Protein AF-A0A2N5AEJ1-F1 (afdb_monomer_lite)

Organism: Klebsiella variicola (NCBI:txid244366)

Radius of gyration: 16.42 Å; chains: 1; bounding box: 32×28×48 Å

Sequence (80 aa):
VTERDEQGEYPVVRFEGKENDLWLAESSLIEYLQGIFAGSEESHDEWQHQQTLNEARDGALLELEYIHEDLYARLEGCPD

Secondary structure (DSSP, 8-state):
-----TTS----EEE-SSTT-EEE--SSHHHHHHHHHT-TT---HHHHHHHHHHHHHHHHHHTT-S--HHHHHHHHTS--

Structure (mmCIF, N/CA/C/O backbone):
data_AF-A0A2N5AEJ1-F1
#
_entry.id   AF-A0A2N5AEJ1-F1
#
loop_
_atom_site.group_PDB
_atom_site.id
_atom_site.type_symbol
_atom_site.label_atom_id
_atom_site.label_alt_id
_atom_site.label_comp_id
_atom_site.label_asym_id
_atom_site.label_entity_id
_atom_site.label_seq_id
_atom_site.pdbx_PDB_ins_code
_atom_site.Cartn_x
_atom_site.Cartn_y
_atom_site.Cartn_z
_atom_site.occupancy
_atom_site.B_iso_or_equiv
_atom_site.auth_seq_id
_atom_site.auth_comp_id
_atom_site.auth_asym_id
_atom_site.auth_atom_id
_atom_site.pdbx_PDB_model_num
ATOM 1 N N . VAL A 1 1 ? -5.051 -1.804 -5.953 1.00 88.06 1 VAL A N 1
ATOM 2 C CA . VAL A 1 1 ? -6.053 -1.896 -4.862 1.00 88.06 1 VAL A CA 1
ATOM 3 C C . VAL A 1 1 ? -6.134 -3.350 -4.455 1.00 88.06 1 VAL A C 1
ATOM 5 O O . VAL A 1 1 ? -6.405 -4.170 -5.324 1.00 88.06 1 VAL A O 1
ATOM 8 N N . THR A 1 2 ? -5.816 -3.650 -3.199 1.00 93.56 2 THR A N 1
ATOM 9 C CA . THR A 1 2 ? -5.765 -5.011 -2.650 1.00 93.56 2 THR A CA 1
ATOM 10 C C . THR A 1 2 ? -7.050 -5.300 -1.871 1.00 93.56 2 THR A C 1
ATOM 12 O O . THR A 1 2 ? -8.124 -5.312 -2.470 1.00 93.56 2 THR A O 1
ATOM 15 N N . GLU A 1 3 ? -6.978 -5.474 -0.554 1.00 96.31 3 GLU A N 1
ATOM 16 C CA . GLU A 1 3 ? -8.105 -5.841 0.305 1.00 96.31 3 GLU A CA 1
ATOM 17 C C . GLU A 1 3 ? -8.376 -4.773 1.368 1.00 96.31 3 GLU A C 1
ATOM 19 O O . GLU A 1 3 ? -7.471 -4.041 1.781 1.00 96.31 3 GLU A O 1
ATOM 24 N N . ARG A 1 4 ? -9.636 -4.703 1.813 1.00 97.31 4 ARG A N 1
ATOM 25 C CA . ARG A 1 4 ? -10.050 -3.788 2.885 1.00 97.31 4 ARG A CA 1
ATOM 26 C C . ARG A 1 4 ? -9.683 -4.334 4.263 1.00 97.31 4 ARG A C 1
ATOM 28 O O . ARG A 1 4 ? -9.682 -5.551 4.451 1.00 97.31 4 ARG A O 1
ATOM 35 N N . ASP A 1 5 ? -9.414 -3.445 5.209 1.00 95.69 5 ASP A N 1
ATOM 36 C CA . ASP A 1 5 ? -9.290 -3.773 6.633 1.00 95.69 5 ASP A CA 1
ATOM 37 C C . ASP A 1 5 ? -10.659 -3.878 7.342 1.00 95.69 5 ASP A C 1
ATOM 39 O O . ASP A 1 5 ? -11.723 -3.828 6.713 1.00 95.69 5 ASP A O 1
ATOM 43 N N . GLU A 1 6 ? -10.641 -4.059 8.667 1.00 94.75 6 GLU A N 1
ATOM 44 C CA . GLU A 1 6 ? -11.852 -4.163 9.494 1.00 94.75 6 GLU A CA 1
ATOM 45 C C . GLU A 1 6 ? -12.666 -2.858 9.539 1.00 94.75 6 GLU A C 1
ATOM 47 O O . GLU A 1 6 ? -13.877 -2.894 9.776 1.00 94.75 6 GLU A O 1
ATOM 52 N N . GLN A 1 7 ? -12.028 -1.714 9.282 1.00 93.56 7 GLN A N 1
ATOM 53 C CA . GLN A 1 7 ? -12.662 -0.399 9.193 1.00 93.56 7 GLN A CA 1
ATOM 54 C C . GLN A 1 7 ? -13.196 -0.111 7.779 1.00 93.56 7 GLN A C 1
ATOM 56 O O . GLN A 1 7 ? -13.971 0.828 7.589 1.00 93.56 7 GLN A O 1
ATOM 61 N N . GLY A 1 8 ? -12.869 -0.961 6.803 1.00 96.75 8 GLY A N 1
ATOM 62 C CA . GLY A 1 8 ? -13.312 -0.854 5.418 1.00 96.75 8 GLY A CA 1
ATOM 63 C C . GLY A 1 8 ? -12.384 -0.026 4.528 1.00 96.75 8 GLY A C 1
ATOM 64 O O . GLY A 1 8 ? -12.797 0.325 3.419 1.00 96.75 8 GLY A O 1
ATOM 65 N N . GLU A 1 9 ? -11.163 0.259 4.975 1.00 97.88 9 GLU A N 1
ATOM 66 C CA . GLU A 1 9 ? -10.178 1.086 4.280 1.00 97.88 9 GLU A CA 1
ATOM 67 C C . GLU A 1 9 ? -9.153 0.246 3.508 1.00 97.88 9 GLU A C 1
ATOM 69 O O . GLU A 1 9 ? -8.940 -0.934 3.787 1.00 97.88 9 GLU A O 1
ATOM 74 N N . TYR A 1 10 ? -8.523 0.862 2.507 1.00 98.06 10 TYR A N 1
ATOM 75 C CA . TYR A 1 10 ? -7.415 0.275 1.748 1.00 98.06 10 TYR A CA 1
ATOM 76 C C . TYR A 1 10 ? -6.085 0.939 2.131 1.00 98.06 10 TYR A C 1
ATOM 78 O O . TYR A 1 10 ? -6.090 2.135 2.435 1.00 98.06 10 TYR A O 1
ATOM 86 N N . PRO A 1 11 ? -4.950 0.219 2.028 1.00 97.38 11 PRO A N 1
ATOM 87 C CA . PRO A 1 11 ? -3.633 0.794 2.283 1.00 97.38 11 PRO A CA 1
ATOM 88 C C . PRO A 1 11 ? -3.277 1.909 1.300 1.00 97.38 11 PRO A C 1
ATOM 90 O O . PRO A 1 11 ? -3.681 1.890 0.131 1.00 97.38 11 PRO A O 1
ATOM 93 N N . VAL A 1 12 ? -2.451 2.845 1.764 1.00 97.12 12 VAL A N 1
ATOM 94 C CA . VAL A 1 12 ? -1.866 3.901 0.937 1.00 97.12 12 VAL A CA 1
ATOM 95 C C . VAL A 1 12 ? -0.476 3.475 0.475 1.00 97.12 12 VAL A C 1
ATOM 97 O O . VAL A 1 12 ? 0.318 2.925 1.233 1.00 97.12 12 VAL A O 1
ATOM 100 N N . VAL A 1 13 ? -0.177 3.752 -0.792 1.00 95.31 13 VAL A N 1
ATOM 101 C CA . VAL A 1 13 ? 1.139 3.534 -1.400 1.00 95.31 13 VAL A CA 1
ATOM 102 C C . VAL A 1 13 ? 1.70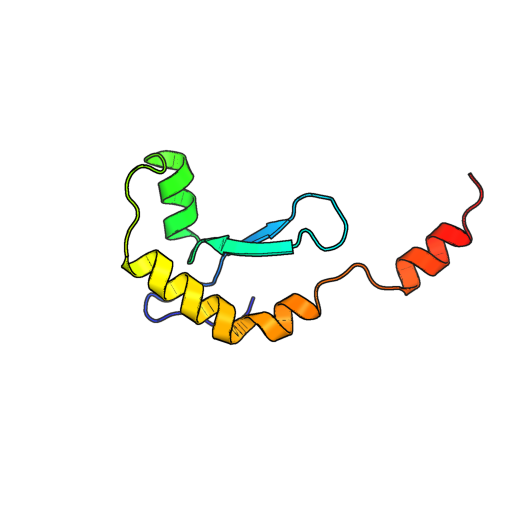1 4.881 -1.841 1.00 95.31 13 VAL A C 1
ATOM 104 O O . VAL A 1 13 ? 0.963 5.725 -2.360 1.00 95.31 13 VAL A O 1
ATOM 107 N N . ARG A 1 14 ? 3.006 5.084 -1.654 1.00 94.69 14 ARG A N 1
ATOM 108 C CA . ARG A 1 14 ? 3.740 6.280 -2.089 1.00 94.69 14 ARG A CA 1
ATOM 109 C C . ARG A 1 14 ? 4.764 5.934 -3.159 1.00 94.69 14 ARG A C 1
ATOM 111 O O . ARG A 1 14 ? 5.275 4.821 -3.181 1.00 94.69 14 ARG A O 1
ATOM 118 N N . PHE A 1 15 ? 5.037 6.910 -4.027 1.00 92.31 15 PHE A N 1
ATOM 119 C CA . PHE A 1 15 ? 6.054 6.844 -5.073 1.00 92.31 15 PHE A CA 1
ATOM 120 C C . PHE A 1 15 ? 6.906 8.119 -5.077 1.00 92.31 15 PHE A C 1
ATOM 122 O O . PHE A 1 15 ? 6.347 9.212 -5.200 1.00 92.31 15 PHE A O 1
ATOM 129 N N . GLU A 1 16 ? 8.235 7.995 -5.014 1.00 88.00 16 GLU A N 1
ATOM 130 C CA . GLU A 1 16 ? 9.172 9.135 -5.060 1.00 88.00 16 GLU A CA 1
ATOM 131 C C . GLU A 1 16 ? 10.171 9.084 -6.230 1.00 88.00 16 GLU A C 1
ATOM 133 O O . GLU A 1 16 ? 11.355 9.374 -6.094 1.00 88.00 16 GLU A O 1
ATOM 138 N N . GLY A 1 17 ? 9.690 8.808 -7.443 1.00 75.94 17 GLY A N 1
ATOM 139 C CA . GLY A 1 17 ? 10.356 9.220 -8.688 1.00 75.94 17 GLY A CA 1
ATOM 140 C C . GLY A 1 17 ? 11.669 8.517 -9.059 1.00 75.94 17 GLY A C 1
ATOM 141 O O . GLY A 1 17 ? 12.101 8.657 -10.203 1.00 75.94 17 GLY A O 1
ATOM 142 N N . LYS A 1 18 ? 12.301 7.763 -8.156 1.00 71.38 18 LYS A N 1
ATOM 143 C CA . LYS A 1 18 ? 13.404 6.853 -8.482 1.00 71.38 18 LYS A CA 1
ATOM 144 C C . LYS A 1 18 ? 12.879 5.440 -8.701 1.00 71.38 18 LYS A C 1
ATOM 146 O O . LYS A 1 18 ? 11.786 5.069 -8.278 1.00 71.38 18 LYS A O 1
ATOM 151 N N . GLU A 1 19 ? 13.678 4.652 -9.401 1.00 64.81 19 GLU A N 1
ATOM 152 C CA . GLU A 1 19 ? 13.405 3.238 -9.608 1.00 64.81 19 GLU A CA 1
ATOM 153 C C . GLU A 1 19 ? 13.349 2.511 -8.255 1.00 64.81 19 GLU A C 1
ATOM 155 O O . GLU A 1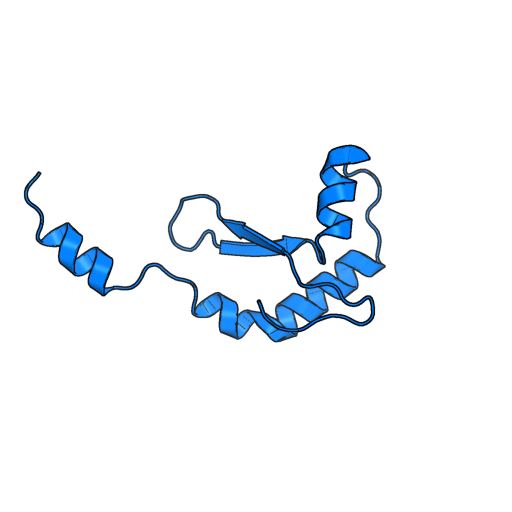 19 ? 14.239 2.689 -7.424 1.00 64.81 19 GLU A O 1
AT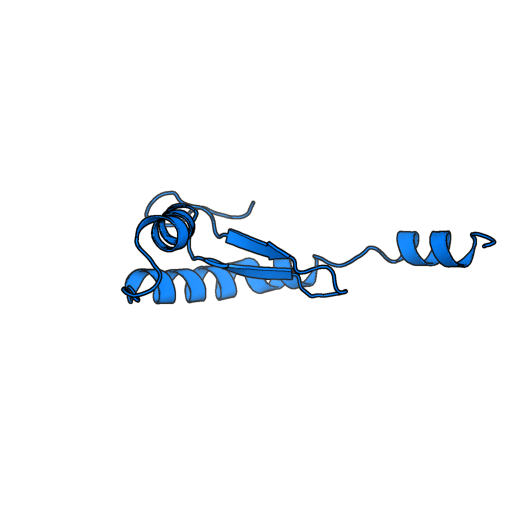OM 160 N N . ASN A 1 20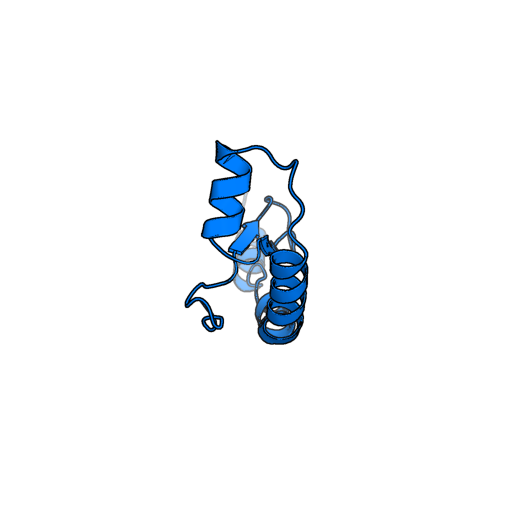 ? 12.299 1.714 -8.038 1.00 66.44 20 ASN A N 1
ATOM 161 C CA . ASN A 1 20 ? 12.003 1.010 -6.781 1.00 66.44 20 ASN A CA 1
ATOM 162 C C . ASN A 1 20 ? 11.655 1.901 -5.566 1.00 66.44 20 ASN A C 1
ATOM 164 O O . ASN A 1 20 ? 11.552 1.383 -4.459 1.00 66.44 20 ASN A O 1
ATOM 168 N N . ASP A 1 21 ? 11.395 3.203 -5.751 1.00 84.06 21 ASP A N 1
ATOM 169 C CA . ASP A 1 21 ? 10.870 4.090 -4.694 1.00 84.06 21 ASP A CA 1
ATOM 170 C C . ASP A 1 21 ? 9.333 3.988 -4.595 1.00 84.06 21 ASP A C 1
ATOM 172 O O . ASP A 1 21 ? 8.649 5.005 -4.515 1.00 84.06 21 ASP A O 1
ATOM 176 N N . LEU A 1 22 ? 8.767 2.775 -4.636 1.00 90.94 22 LEU A N 1
ATOM 177 C CA . LEU A 1 22 ? 7.348 2.522 -4.359 1.00 90.94 22 LEU A CA 1
ATOM 178 C C . LEU A 1 22 ? 7.213 1.714 -3.063 1.00 90.94 22 LEU A C 1
ATOM 180 O O . LEU A 1 22 ? 7.782 0.630 -2.954 1.00 90.94 22 LEU A O 1
ATOM 184 N N . TRP A 1 23 ? 6.451 2.211 -2.087 1.00 92.69 23 TRP A N 1
ATOM 185 C CA . TRP A 1 23 ? 6.264 1.513 -0.810 1.00 92.69 23 TRP A CA 1
ATOM 186 C C . TRP A 1 23 ? 4.879 1.720 -0.198 1.00 92.69 23 TRP A C 1
ATOM 188 O O . TRP A 1 23 ? 4.213 2.730 -0.445 1.00 92.69 23 TRP A O 1
ATOM 198 N N . LEU A 1 24 ? 4.453 0.755 0.621 1.00 94.81 24 LEU A N 1
ATOM 199 C CA . LEU A 1 24 ? 3.296 0.905 1.504 1.00 94.81 24 LEU A CA 1
ATOM 200 C C . LEU A 1 24 ? 3.626 1.940 2.578 1.00 94.81 24 LEU A C 1
ATOM 202 O O . LEU A 1 24 ? 4.635 1.819 3.264 1.00 94.81 24 LEU A O 1
ATOM 206 N N . ALA A 1 25 ? 2.795 2.970 2.680 1.00 94.62 25 ALA A N 1
ATOM 207 C CA . ALA A 1 25 ? 3.006 4.100 3.569 1.00 94.62 25 ALA A CA 1
ATOM 208 C C . ALA A 1 25 ? 1.950 4.095 4.679 1.00 94.62 25 ALA A C 1
ATOM 210 O O . ALA A 1 25 ? 2.032 3.291 5.600 1.00 94.62 25 ALA A O 1
ATOM 211 N N . GLU A 1 26 ? 0.947 4.967 4.601 1.00 95.75 26 GLU A N 1
ATOM 212 C CA . GLU A 1 26 ? -0.120 5.030 5.593 1.00 95.75 26 GLU A CA 1
ATOM 213 C C . GLU A 1 26 ? -1.037 3.792 5.551 1.00 95.75 26 GLU A C 1
ATOM 215 O O . GLU A 1 26 ? -1.297 3.196 4.501 1.00 95.75 26 GLU A O 1
ATOM 220 N N . SER A 1 27 ? -1.593 3.437 6.711 1.00 95.69 27 SER A N 1
ATOM 221 C CA . SER A 1 27 ? -2.557 2.346 6.892 1.00 95.69 27 SER A CA 1
ATOM 222 C C . SER A 1 27 ? -3.809 2.530 6.042 1.00 95.69 27 SER A C 1
ATOM 224 O O . SER A 1 27 ? -4.385 1.545 5.585 1.00 95.69 27 SER A O 1
ATOM 226 N N . SER A 1 28 ? -4.227 3.785 5.847 1.00 96.50 28 SER A N 1
ATOM 227 C CA . SER A 1 28 ? -5.476 4.161 5.196 1.00 96.50 28 SER A CA 1
ATOM 228 C C . SER A 1 28 ? -5.466 5.615 4.722 1.00 96.50 28 SER A C 1
ATOM 230 O O . SER A 1 28 ? -4.634 6.433 5.129 1.00 96.50 28 SER A O 1
ATOM 232 N N . LEU A 1 29 ? -6.460 5.972 3.904 1.00 96.62 29 LEU A N 1
ATOM 233 C CA . LEU A 1 29 ? -6.700 7.363 3.519 1.00 96.62 29 LEU A CA 1
ATOM 234 C C . LEU A 1 29 ? -7.029 8.247 4.735 1.00 96.62 29 LEU A C 1
ATOM 236 O O . LEU A 1 29 ? -6.708 9.435 4.737 1.00 96.62 29 LEU A O 1
ATOM 240 N N . ILE A 1 30 ? -7.653 7.682 5.770 1.00 94.19 30 ILE A N 1
ATOM 241 C CA . ILE A 1 30 ? -7.992 8.408 6.999 1.00 94.19 30 ILE A CA 1
ATOM 242 C C . ILE A 1 30 ? -6.720 8.882 7.708 1.00 94.19 30 ILE A C 1
ATOM 244 O O . ILE A 1 30 ? -6.619 10.069 8.022 1.00 94.19 30 ILE A O 1
ATOM 248 N N . GLU A 1 31 ? -5.747 7.989 7.913 1.00 94.00 31 GLU A N 1
ATOM 249 C CA . GLU A 1 31 ? -4.446 8.340 8.500 1.00 94.00 31 GLU A CA 1
ATOM 250 C C . GLU A 1 31 ? -3.745 9.424 7.670 1.00 94.00 31 GLU A C 1
ATOM 252 O O . GLU A 1 31 ? -3.320 10.448 8.208 1.00 94.00 31 GLU A O 1
ATOM 257 N N . TYR A 1 32 ? -3.698 9.252 6.346 1.00 93.88 32 TYR A N 1
ATOM 258 C CA . TYR A 1 32 ? -3.088 10.228 5.442 1.00 93.88 32 TYR A CA 1
ATOM 259 C C . TYR A 1 32 ? -3.694 11.633 5.596 1.00 93.88 32 TYR A C 1
ATOM 261 O O . TYR A 1 32 ? -2.974 12.628 5.715 1.00 93.88 32 TYR A O 1
ATOM 269 N N . LEU A 1 33 ? -5.027 11.734 5.624 1.00 93.75 33 LEU A N 1
ATOM 270 C CA . LEU A 1 33 ? -5.714 13.018 5.773 1.00 93.75 33 LEU A CA 1
ATOM 271 C C . LEU A 1 33 ? -5.509 13.617 7.169 1.00 93.75 33 LEU A C 1
ATOM 273 O O . LEU A 1 33 ? -5.372 14.838 7.278 1.00 93.75 33 LEU A O 1
ATOM 277 N N . GLN A 1 34 ? -5.438 12.798 8.221 1.00 90.62 34 GLN A N 1
ATOM 278 C CA . GLN A 1 34 ? -5.066 13.292 9.548 1.00 90.62 34 GLN A CA 1
ATOM 279 C C . GLN A 1 34 ? -3.661 13.900 9.544 1.00 90.62 34 GLN A C 1
ATOM 281 O O . GLN A 1 34 ? -3.498 15.029 10.007 1.00 90.62 34 GLN A O 1
ATOM 286 N N . GLY A 1 35 ? -2.678 13.235 8.932 1.00 89.50 35 GLY A N 1
ATOM 287 C CA . GLY A 1 35 ? -1.319 13.767 8.799 1.00 89.50 35 GLY A CA 1
ATOM 288 C C . GLY A 1 35 ? -1.258 15.124 8.081 1.00 89.50 35 GLY A C 1
ATOM 289 O O . GLY A 1 35 ? -0.477 15.991 8.471 1.00 89.50 35 GLY A O 1
ATOM 290 N N . ILE A 1 36 ? -2.119 15.349 7.080 1.00 90.00 36 ILE A N 1
ATOM 291 C CA . ILE A 1 36 ? -2.217 16.633 6.361 1.00 90.00 36 ILE A CA 1
ATOM 292 C C . ILE A 1 36 ? -2.845 17.734 7.218 1.00 90.00 36 ILE A C 1
ATOM 294 O O . ILE A 1 36 ? -2.359 18.866 7.212 1.00 90.00 36 ILE A O 1
ATOM 298 N N . PHE A 1 37 ? -3.964 17.442 7.883 1.00 88.50 37 PHE A N 1
ATOM 299 C CA . PHE A 1 37 ? -4.807 18.481 8.481 1.00 88.50 37 PHE A CA 1
ATOM 300 C C . PHE A 1 37 ? -4.552 18.718 9.969 1.00 88.50 37 PHE A C 1
ATOM 302 O O . PHE A 1 37 ? -4.725 19.846 10.430 1.00 88.50 37 PHE A O 1
ATOM 309 N N . ALA A 1 38 ? -4.173 17.683 10.717 1.00 81.88 38 ALA A N 1
ATOM 310 C CA . ALA A 1 38 ? -3.971 17.742 12.163 1.00 81.88 38 ALA A CA 1
ATOM 311 C C . ALA A 1 38 ? -2.488 17.848 12.561 1.00 81.88 38 ALA A C 1
ATOM 313 O O . ALA A 1 38 ? -2.189 18.235 13.687 1.00 81.88 38 ALA A O 1
ATOM 314 N N . GLY A 1 39 ? -1.566 17.577 11.630 1.00 68.94 39 GLY A N 1
ATOM 315 C CA . GLY A 1 39 ? -0.137 17.458 11.917 1.00 68.94 39 GLY A CA 1
ATOM 316 C C . GLY A 1 39 ? 0.213 16.078 12.481 1.00 68.94 39 GLY A C 1
ATOM 317 O O . GLY A 1 39 ? -0.610 15.404 13.090 1.00 68.94 39 GLY A O 1
ATOM 318 N N . SER A 1 40 ? 1.449 15.631 12.254 1.00 65.19 40 SER A N 1
ATOM 319 C CA . SER A 1 40 ? 1.897 14.257 12.528 1.00 65.19 40 SER A CA 1
ATOM 320 C C . SER A 1 40 ? 2.221 13.967 14.004 1.00 65.19 40 SER A C 1
ATOM 322 O O . SER A 1 40 ? 3.091 13.143 14.279 1.00 65.19 40 SER A O 1
ATOM 324 N N . GLU A 1 41 ? 1.630 14.689 14.959 1.00 57.12 41 GLU A N 1
ATOM 325 C CA . GLU A 1 41 ? 2.039 14.597 16.371 1.00 57.12 41 GLU A CA 1
ATOM 326 C C . GLU A 1 41 ? 1.392 13.424 17.128 1.00 57.12 41 GLU A C 1
ATOM 328 O O . GLU A 1 41 ? 1.934 13.002 18.150 1.00 57.12 41 GLU A O 1
ATOM 333 N N . GLU A 1 42 ? 0.308 12.831 16.616 1.00 60.59 42 GLU A N 1
ATOM 334 C CA . GLU A 1 42 ? -0.319 11.648 17.220 1.00 60.59 42 GLU A CA 1
ATOM 335 C C . GLU A 1 42 ? 0.020 10.379 16.425 1.00 60.59 42 GLU A C 1
ATOM 337 O O . GLU A 1 42 ? -0.569 10.067 15.393 1.00 60.59 42 GLU A O 1
ATOM 342 N N . SER A 1 43 ? 1.009 9.633 16.923 1.00 63.72 43 SER A N 1
ATOM 343 C CA . SER A 1 43 ? 1.236 8.244 16.519 1.00 63.72 43 SER A CA 1
ATOM 344 C C . SER A 1 43 ? 0.165 7.373 17.169 1.00 63.72 43 SER A C 1
ATOM 346 O O . SER A 1 43 ? 0.202 7.155 18.380 1.00 63.72 43 SER A O 1
ATOM 348 N N . HIS A 1 44 ? -0.780 6.868 16.378 1.00 8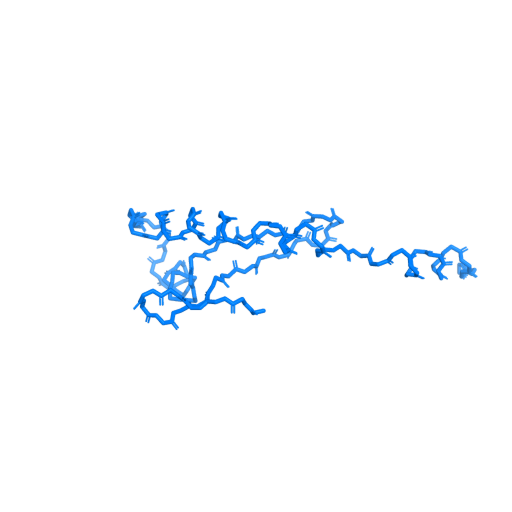2.38 44 HIS A N 1
ATOM 349 C CA . HIS A 1 44 ? -1.769 5.903 16.850 1.00 82.38 44 HIS A CA 1
ATOM 350 C C . HIS A 1 44 ? -1.231 4.478 16.686 1.00 82.38 44 HIS A C 1
ATOM 352 O O . HIS A 1 44 ? -1.005 4.023 15.565 1.00 82.38 44 HIS A O 1
ATOM 358 N N . ASP A 1 45 ? -1.083 3.750 17.797 1.00 88.00 45 ASP A N 1
ATOM 359 C CA . ASP A 1 45 ? -0.632 2.347 17.802 1.00 88.00 45 ASP A CA 1
ATOM 360 C C . ASP A 1 45 ? -1.468 1.453 16.860 1.00 88.00 45 ASP A C 1
ATOM 362 O O . ASP A 1 45 ? -0.956 0.507 16.260 1.00 88.00 45 ASP A O 1
ATOM 366 N N . GLU A 1 46 ? -2.754 1.779 16.693 1.00 91.12 46 GLU A N 1
ATOM 367 C CA . GLU A 1 46 ? -3.680 1.089 15.788 1.00 91.12 46 GLU A CA 1
ATOM 368 C C . GLU A 1 46 ? -3.258 1.201 14.317 1.00 91.12 46 GLU A C 1
ATOM 370 O O . GLU A 1 46 ? -3.278 0.205 13.593 1.00 91.12 46 GLU A O 1
ATOM 375 N N . TRP A 1 47 ? -2.819 2.382 13.872 1.00 92.88 47 TRP A N 1
ATOM 376 C CA . TRP A 1 47 ? -2.367 2.584 12.494 1.00 92.88 47 TRP A CA 1
ATOM 377 C C . TRP A 1 47 ? -1.074 1.839 12.213 1.00 92.88 47 TRP A C 1
ATOM 379 O O . TRP A 1 47 ? -0.954 1.196 11.173 1.00 92.88 47 TRP A O 1
ATOM 389 N N . GLN A 1 48 ? -0.136 1.848 13.159 1.00 93.38 48 GLN A N 1
ATOM 390 C CA . GLN A 1 48 ? 1.116 1.117 12.998 1.00 93.38 48 GLN A CA 1
ATOM 391 C C . GLN A 1 48 ? 0.890 -0.402 12.966 1.00 93.38 48 GLN A C 1
ATOM 393 O O . GLN A 1 48 ? 1.510 -1.116 12.171 1.00 93.38 48 GLN A O 1
ATOM 398 N N . HIS A 1 49 ? -0.044 -0.904 13.779 1.00 95.56 49 HIS A N 1
ATOM 399 C CA . HIS A 1 49 ? -0.469 -2.298 13.706 1.00 95.56 49 HIS A CA 1
ATOM 400 C C . HIS A 1 49 ? -1.079 -2.632 12.338 1.00 95.56 49 HIS A C 1
ATOM 402 O O . HIS A 1 49 ? -0.691 -3.624 11.717 1.00 95.56 49 HIS A O 1
ATOM 408 N N . GLN A 1 50 ? -1.979 -1.784 11.834 1.00 96.69 50 GLN A N 1
ATOM 409 C CA . GLN A 1 50 ? -2.622 -1.992 10.539 1.00 96.69 50 GLN A CA 1
ATOM 410 C C . GLN A 1 50 ? -1.628 -1.904 9.371 1.00 96.69 50 GLN A C 1
ATOM 412 O O . GLN A 1 50 ? -1.711 -2.711 8.447 1.00 96.69 50 GLN A O 1
ATOM 417 N N . GLN A 1 51 ? -0.640 -1.004 9.424 1.00 95.69 51 GLN A N 1
ATOM 418 C CA . GLN A 1 51 ? 0.457 -0.943 8.448 1.00 95.69 51 GLN A CA 1
ATOM 419 C C . GLN A 1 51 ? 1.219 -2.269 8.388 1.00 95.69 51 GLN A C 1
ATOM 421 O O . GLN A 1 51 ? 1.389 -2.822 7.306 1.00 95.69 51 GLN A O 1
ATOM 426 N N . THR A 1 52 ? 1.571 -2.847 9.541 1.00 96.44 52 THR A N 1
ATOM 427 C CA . THR A 1 52 ? 2.264 -4.148 9.593 1.00 96.44 52 THR A CA 1
ATOM 428 C C . THR A 1 52 ? 1.425 -5.270 8.965 1.00 96.44 52 THR A C 1
ATOM 430 O O . THR A 1 52 ? 1.954 -6.138 8.270 1.00 96.44 52 THR A O 1
ATOM 433 N N . LEU A 1 53 ? 0.105 -5.269 9.184 1.00 97.44 53 LEU A N 1
ATOM 434 C CA . LEU A 1 53 ? -0.801 -6.238 8.556 1.00 97.44 53 LEU A CA 1
ATOM 435 C C . LEU A 1 53 ? -0.880 -6.047 7.038 1.00 97.44 53 LEU A C 1
ATOM 437 O O . LEU A 1 53 ? -0.857 -7.031 6.294 1.00 97.44 53 LEU A O 1
ATOM 441 N N . ASN A 1 54 ? -0.949 -4.797 6.581 1.00 97.50 54 ASN A N 1
ATOM 442 C CA . ASN A 1 54 ? -0.976 -4.458 5.163 1.00 97.50 54 ASN A CA 1
ATOM 443 C C . ASN A 1 54 ? 0.327 -4.889 4.475 1.00 97.50 54 ASN A C 1
ATOM 445 O O . ASN A 1 54 ? 0.272 -5.529 3.430 1.00 97.50 54 ASN A O 1
ATOM 449 N N . GLU A 1 55 ? 1.485 -4.633 5.085 1.00 96.38 55 GLU A N 1
ATOM 450 C CA . GLU A 1 55 ? 2.795 -5.072 4.587 1.00 96.38 55 GLU A CA 1
ATOM 451 C C . GLU A 1 55 ? 2.899 -6.595 4.495 1.00 96.38 55 GLU A C 1
ATOM 453 O O . GLU A 1 55 ? 3.308 -7.131 3.465 1.00 96.38 55 GLU A O 1
ATOM 458 N N . ALA A 1 56 ? 2.481 -7.312 5.541 1.00 97.12 56 ALA A N 1
ATOM 459 C CA . ALA A 1 56 ? 2.524 -8.771 5.551 1.00 97.12 56 ALA A CA 1
ATOM 460 C C . ALA A 1 56 ? 1.619 -9.396 4.475 1.00 97.12 56 ALA A C 1
ATOM 462 O O . ALA A 1 56 ? 1.945 -10.450 3.927 1.00 97.12 56 ALA A O 1
ATOM 463 N N . ARG A 1 57 ? 0.480 -8.760 4.177 1.00 97.25 57 ARG A N 1
ATOM 464 C CA . ARG A 1 57 ? -0.480 -9.227 3.171 1.00 97.25 57 ARG A CA 1
ATOM 465 C C . ARG A 1 57 ? -0.050 -8.872 1.748 1.00 97.25 57 ARG A C 1
ATOM 467 O O . ARG A 1 57 ? -0.121 -9.723 0.865 1.00 97.25 57 ARG A O 1
ATOM 474 N N . ASP A 1 58 ? 0.373 -7.630 1.534 1.00 96.75 58 ASP A N 1
ATOM 475 C CA . ASP A 1 58 ? 0.518 -7.038 0.203 1.00 96.75 58 ASP A CA 1
ATOM 476 C C . ASP A 1 58 ? 1.980 -6.931 -0.254 1.00 96.75 58 ASP A C 1
ATOM 478 O O . ASP A 1 58 ? 2.226 -6.620 -1.418 1.00 96.75 58 ASP A O 1
ATOM 482 N N . GLY A 1 59 ? 2.957 -7.235 0.607 1.00 92.38 59 GLY A N 1
ATOM 483 C CA . GLY A 1 59 ? 4.384 -7.100 0.295 1.00 92.38 59 GLY A CA 1
ATOM 484 C C . GLY A 1 59 ? 4.811 -7.843 -0.974 1.00 92.38 59 GLY A C 1
ATOM 485 O O . GLY A 1 59 ? 5.507 -7.279 -1.810 1.00 92.38 59 GLY A O 1
ATOM 486 N N . ALA A 1 60 ? 4.307 -9.061 -1.192 1.00 92.94 60 ALA A N 1
ATOM 487 C CA . ALA A 1 60 ? 4.606 -9.824 -2.409 1.00 92.94 60 ALA A CA 1
ATOM 488 C C . ALA A 1 60 ? 4.000 -9.208 -3.686 1.00 92.94 60 ALA A C 1
ATOM 490 O O . ALA A 1 60 ? 4.511 -9.433 -4.778 1.00 92.94 60 ALA A O 1
ATOM 491 N N . LEU A 1 61 ? 2.902 -8.452 -3.571 1.00 93.38 61 LEU A N 1
ATOM 492 C CA . LEU A 1 61 ? 2.342 -7.704 -4.700 1.00 93.38 61 LEU A CA 1
ATOM 493 C C . LEU A 1 61 ? 3.167 -6.448 -4.973 1.00 93.38 61 LEU A C 1
ATOM 495 O O . LEU A 1 61 ? 3.394 -6.121 -6.131 1.00 93.38 61 LEU A O 1
ATOM 499 N N . LEU A 1 62 ? 3.654 -5.789 -3.921 1.00 90.81 62 LEU A N 1
ATOM 500 C CA . LEU A 1 62 ? 4.515 -4.615 -4.034 1.00 90.81 62 LEU A CA 1
ATOM 501 C C . LEU A 1 62 ? 5.846 -4.940 -4.737 1.00 90.81 62 LEU A C 1
ATOM 503 O O . LEU A 1 62 ? 6.322 -4.137 -5.527 1.00 90.81 62 LEU A O 1
ATOM 507 N N . GLU A 1 63 ? 6.406 -6.137 -4.533 1.00 89.06 63 GLU A N 1
ATOM 508 C CA . GLU A 1 63 ? 7.602 -6.611 -5.257 1.00 89.06 63 GLU A CA 1
ATOM 509 C C . GLU A 1 63 ? 7.405 -6.712 -6.784 1.00 89.06 63 GLU A C 1
ATOM 511 O O . GLU A 1 63 ? 8.382 -6.744 -7.532 1.00 89.06 63 GLU A O 1
ATOM 516 N N . LEU A 1 64 ? 6.157 -6.758 -7.264 1.00 89.94 64 LEU A N 1
ATOM 517 C CA . LEU A 1 64 ? 5.830 -6.775 -8.694 1.00 89.94 64 LEU A CA 1
ATOM 518 C C . LEU A 1 64 ? 5.697 -5.368 -9.290 1.00 89.94 64 LEU A C 1
ATOM 520 O O . LEU A 1 64 ? 5.581 -5.231 -10.508 1.00 89.94 64 LEU A O 1
ATOM 524 N N . GLU A 1 65 ? 5.703 -4.328 -8.460 1.00 87.50 65 GLU A N 1
ATOM 525 C CA . GLU A 1 65 ? 5.513 -2.949 -8.889 1.00 87.50 65 GLU A CA 1
ATOM 526 C C . GLU A 1 65 ? 6.858 -2.305 -9.251 1.00 87.50 65 GLU A C 1
ATOM 528 O O . GLU A 1 65 ? 7.462 -1.552 -8.486 1.00 87.50 65 GLU A O 1
ATOM 533 N N . TYR A 1 66 ? 7.333 -2.610 -10.455 1.00 85.50 66 TYR A N 1
ATOM 534 C CA . TYR A 1 66 ? 8.554 -2.049 -11.024 1.00 85.50 66 TYR A CA 1
ATOM 535 C C . TYR A 1 66 ? 8.322 -1.559 -12.455 1.00 85.50 66 TYR A C 1
ATOM 537 O O . TYR A 1 66 ? 7.322 -1.869 -13.111 1.00 85.50 66 TYR A O 1
ATOM 545 N N . ILE A 1 67 ? 9.259 -0.756 -12.957 1.00 86.56 67 ILE A N 1
ATOM 546 C CA . ILE A 1 67 ? 9.221 -0.292 -14.341 1.00 86.56 67 ILE A CA 1
ATOM 547 C C . ILE A 1 67 ? 9.488 -1.487 -15.259 1.00 86.56 67 ILE A C 1
ATOM 549 O O . ILE A 1 67 ? 10.555 -2.086 -15.219 1.00 86.56 67 ILE A O 1
ATOM 553 N N . HIS A 1 68 ? 8.514 -1.825 -16.101 1.00 89.31 68 HIS A N 1
ATOM 554 C CA . HIS A 1 68 ? 8.599 -3.002 -16.960 1.00 89.31 68 HIS A CA 1
ATOM 555 C C . HIS A 1 68 ? 9.800 -2.940 -17.924 1.00 89.31 68 HIS A C 1
ATOM 557 O O . HIS A 1 68 ? 9.994 -1.939 -18.614 1.00 89.31 68 HIS A O 1
ATOM 563 N N . GLU A 1 69 ? 10.528 -4.052 -18.060 1.00 87.06 69 GLU A N 1
ATOM 564 C CA . GLU A 1 69 ? 11.750 -4.183 -18.878 1.00 87.06 69 GLU A CA 1
ATOM 565 C C . GLU A 1 69 ? 11.578 -3.730 -20.338 1.00 87.06 69 GLU A C 1
ATOM 567 O O . GLU A 1 69 ? 12.443 -3.068 -20.908 1.00 87.06 69 GLU A O 1
ATOM 572 N N . ASP A 1 70 ? 10.424 -4.018 -20.949 1.00 90.19 70 ASP A N 1
ATOM 573 C CA . ASP A 1 70 ? 10.093 -3.533 -22.297 1.00 90.19 70 ASP A CA 1
ATOM 574 C C . ASP A 1 70 ? 10.179 -2.005 -22.447 1.00 90.19 70 ASP A C 1
ATOM 576 O O . ASP A 1 70 ? 10.419 -1.516 -23.555 1.00 90.19 70 ASP A O 1
ATOM 580 N N . LEU A 1 71 ? 9.956 -1.234 -21.375 1.00 87.19 71 LEU A N 1
ATOM 581 C CA . LEU A 1 71 ? 10.130 0.215 -21.414 1.00 87.19 71 LEU A CA 1
ATOM 582 C C . LEU A 1 71 ? 11.611 0.568 -21.570 1.00 87.19 71 LEU A C 1
ATOM 584 O O . LEU A 1 71 ? 11.941 1.370 -22.442 1.00 87.19 71 LEU A O 1
ATOM 588 N N . TYR A 1 72 ? 12.493 -0.064 -20.794 1.00 83.38 72 TYR A N 1
ATOM 589 C CA . TYR A 1 72 ? 13.939 0.132 -20.907 1.00 83.38 72 TYR A CA 1
ATOM 590 C C . TYR A 1 72 ? 14.453 -0.258 -22.288 1.00 83.38 72 TYR A C 1
ATOM 592 O O . TYR A 1 72 ? 15.118 0.547 -22.939 1.00 83.38 72 TYR A O 1
ATOM 600 N N . ALA A 1 73 ? 14.034 -1.417 -22.804 1.00 85.69 73 ALA A N 1
ATOM 601 C CA . ALA A 1 73 ? 14.415 -1.876 -24.139 1.00 85.69 73 ALA A CA 1
ATOM 602 C C . ALA A 1 73 ? 14.015 -0.886 -25.251 1.00 85.69 73 ALA A C 1
ATOM 604 O O . ALA A 1 73 ? 14.716 -0.739 -26.253 1.00 85.69 73 ALA A O 1
ATOM 605 N N . ARG A 1 74 ? 12.885 -0.183 -25.094 1.00 87.69 74 ARG A N 1
ATOM 606 C CA . ARG A 1 74 ? 12.446 0.850 -26.047 1.00 87.69 74 ARG A CA 1
ATOM 607 C C . ARG A 1 74 ? 13.218 2.156 -25.899 1.00 87.69 74 ARG A C 1
A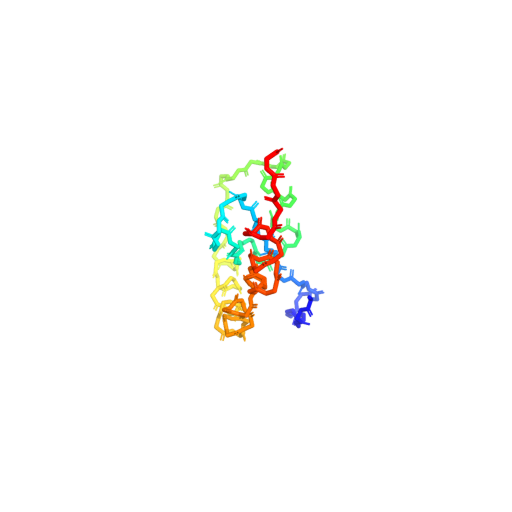TOM 609 O O . ARG A 1 74 ? 13.451 2.814 -26.908 1.00 87.69 74 ARG A O 1
ATOM 616 N N . LEU A 1 75 ? 13.594 2.529 -24.678 1.00 84.00 75 LEU A N 1
ATOM 617 C CA . LEU A 1 75 ? 14.374 3.737 -24.411 1.00 84.00 75 LEU A CA 1
ATOM 618 C C . LEU A 1 75 ? 15.819 3.600 -24.907 1.00 84.00 75 LEU A C 1
ATOM 620 O O . LEU A 1 75 ? 16.321 4.534 -25.521 1.00 84.00 75 LEU A O 1
ATOM 624 N N . GLU A 1 76 ? 16.448 2.431 -24.753 1.00 78.50 76 GLU A N 1
ATOM 625 C CA . GLU A 1 76 ? 17.780 2.147 -25.320 1.00 78.50 76 GLU A CA 1
ATOM 626 C C . GLU A 1 76 ? 17.809 2.234 -26.857 1.00 78.50 76 GLU A C 1
ATOM 628 O O . GLU A 1 76 ? 18.840 2.539 -27.455 1.00 78.50 76 GLU A O 1
ATOM 633 N N . GLY A 1 77 ? 16.672 1.970 -27.509 1.00 71.62 77 GLY A N 1
ATOM 634 C CA . GLY A 1 77 ? 16.510 2.062 -28.960 1.00 71.62 77 GLY A CA 1
ATOM 635 C C . GLY A 1 77 ? 16.171 3.461 -29.489 1.00 71.62 77 GLY A C 1
ATOM 636 O O . GLY A 1 77 ? 16.061 3.623 -30.708 1.00 71.62 77 GLY A O 1
ATOM 637 N N . CYS A 1 78 ? 15.982 4.459 -28.620 1.00 56.59 78 CYS A N 1
ATOM 638 C CA . CYS A 1 78 ? 15.677 5.832 -29.020 1.00 56.59 78 CYS A CA 1
ATOM 639 C C . CYS A 1 78 ? 16.980 6.634 -29.200 1.00 56.59 78 CYS A C 1
ATOM 641 O O . CYS A 1 78 ? 17.746 6.745 -28.246 1.00 56.59 78 CYS A O 1
ATOM 643 N N . PRO A 1 79 ? 17.258 7.204 -30.389 1.00 64.00 79 PRO A N 1
ATOM 644 C CA . PRO A 1 79 ? 18.337 8.176 -30.533 1.00 64.00 79 PRO A CA 1
ATOM 645 C C . PRO A 1 79 ? 17.981 9.479 -29.794 1.00 64.00 79 PRO A C 1
ATOM 647 O O . PRO A 1 79 ? 16.807 9.853 -29.773 1.00 64.00 79 PRO A O 1
ATOM 650 N N . ASP A 1 80 ? 19.000 10.127 -29.216 1.00 65.19 80 ASP A N 1
ATOM 651 C CA . ASP A 1 80 ? 18.907 11.392 -28.456 1.00 65.19 80 ASP A CA 1
ATOM 652 C C . ASP A 1 80 ? 18.108 12.508 -29.161 1.00 65.19 80 ASP A C 1
ATOM 654 O O . ASP A 1 80 ? 18.287 12.706 -30.391 1.00 65.19 80 ASP A O 1
#

InterPro domains:
  IPR031990 Protein of unknown function DUF5066 [PF16728] (1-77)

Foldseek 3Di:
DDDADPVRFDWDWDADPDWLRIDTDWLGPVLVVCCVPVNPPDDDPVGVVSSVVNCVVCVVVSVVPGDDVVVVVVVVVDDD

pLDDT: mean 87.77, std 10.91, range [56.59, 98.06]